Protein AF-A0A7Z9S3C1-F1 (afdb_monomer_lite)

pLDDT: mean 86.28, std 5.54, range [68.12, 92.31]

Foldseek 3Di:
DDKAWDDWDADPVGWIKTKIKDWDADPNRIDIDIWMWTQDPVRDTDTDD

Secondary structure (DSSP, 8-state):
--EEEEEEEE-TTS-EEEEEEEEEEETTEEEEEEEEEEE-TTS-EEEE-

Radius of gyration: 12.57 Å; chains: 1; bounding box: 34×16×31 Å

Sequence (49 aa):
GTFTPTRTYRTQDGANCRDFETTIYVDGEQETGTGRACRQSDGTWQIVG

Structure (mmCIF, N/CA/C/O backbone):
data_AF-A0A7Z9S3C1-F1
#
_entry.id   AF-A0A7Z9S3C1-F1
#
loop_
_atom_site.group_PDB
_atom_site.id
_atom_site.type_symbol
_atom_site.label_atom_id
_atom_site.label_alt_id
_atom_site.label_comp_id
_atom_site.label_asym_id
_atom_site.label_entity_id
_atom_site.label_seq_id
_atom_site.pdbx_PDB_ins_code
_atom_site.Cartn_x
_atom_site.Cartn_y
_atom_site.Cartn_z
_atom_site.occupancy
_atom_site.B_iso_or_equiv
_atom_site.auth_seq_id
_atom_site.auth_comp_id
_atom_site.auth_asym_id
_atom_site.auth_atom_id
_atom_site.pdbx_PDB_model_num
ATOM 1 N N . GLY A 1 1 ? -12.948 0.794 3.708 1.00 68.12 1 GLY A N 1
ATOM 2 C CA . GLY A 1 1 ? -11.528 1.132 3.847 1.00 68.12 1 GLY A CA 1
ATOM 3 C C . GLY A 1 1 ? -11.068 1.987 2.691 1.00 68.12 1 GLY A C 1
ATOM 4 O O . GLY A 1 1 ? -11.701 1.937 1.643 1.00 68.12 1 GLY A O 1
ATOM 5 N N . THR A 1 2 ? -10.018 2.778 2.874 1.00 80.12 2 THR A N 1
ATOM 6 C CA . THR A 1 2 ? -9.410 3.630 1.835 1.00 80.12 2 THR A CA 1
ATOM 7 C C . THR A 1 2 ? -8.000 3.150 1.539 1.00 80.12 2 THR A C 1
ATOM 9 O O . THR A 1 2 ? -7.357 2.609 2.429 1.00 80.12 2 THR A O 1
ATOM 12 N N . PHE A 1 3 ? -7.523 3.345 0.311 1.00 79.94 3 PHE A N 1
ATOM 13 C CA . PHE A 1 3 ? -6.168 2.976 -0.095 1.00 79.94 3 PHE A CA 1
ATOM 14 C C . PHE A 1 3 ? -5.481 4.188 -0.718 1.00 79.94 3 PHE A C 1
ATOM 16 O O . PHE A 1 3 ? -5.899 4.669 -1.774 1.00 79.94 3 PHE A O 1
ATOM 23 N N . THR A 1 4 ? -4.435 4.677 -0.062 1.00 85.12 4 THR A N 1
ATOM 24 C CA . THR A 1 4 ? -3.766 5.932 -0.402 1.00 85.12 4 THR A CA 1
ATOM 25 C C . THR A 1 4 ? -2.291 5.663 -0.696 1.00 85.12 4 THR A C 1
ATOM 27 O O . THR A 1 4 ? -1.540 5.305 0.210 1.00 85.12 4 THR A O 1
ATOM 30 N N . PRO A 1 5 ? -1.827 5.833 -1.945 1.00 80.12 5 PRO A N 1
ATOM 31 C CA . PRO A 1 5 ? -0.406 5.746 -2.265 1.00 80.12 5 PRO A CA 1
ATOM 32 C C . PRO A 1 5 ? 0.359 6.897 -1.600 1.00 80.12 5 PRO A C 1
ATOM 34 O O . PRO A 1 5 ? -0.011 8.056 -1.775 1.00 80.12 5 PRO A O 1
ATOM 37 N N . THR A 1 6 ? 1.444 6.601 -0.886 1.00 82.94 6 THR A N 1
ATOM 38 C CA . THR A 1 6 ? 2.249 7.614 -0.178 1.00 82.94 6 THR A CA 1
ATOM 39 C C . THR A 1 6 ? 3.539 7.937 -0.920 1.00 82.94 6 THR A C 1
ATOM 41 O O . THR A 1 6 ? 3.940 9.097 -1.006 1.00 82.94 6 THR A O 1
ATOM 44 N N . ARG A 1 7 ? 4.192 6.930 -1.514 1.00 83.00 7 ARG A N 1
ATOM 45 C CA . ARG A 1 7 ? 5.450 7.125 -2.243 1.00 83.00 7 ARG A CA 1
ATOM 46 C C . ARG A 1 7 ? 5.624 6.088 -3.337 1.00 83.00 7 ARG A C 1
ATOM 48 O O . ARG A 1 7 ? 5.534 4.903 -3.067 1.00 83.00 7 ARG A O 1
ATOM 55 N N . THR A 1 8 ? 5.957 6.517 -4.555 1.00 83.69 8 THR A N 1
ATOM 56 C CA . THR A 1 8 ? 6.457 5.618 -5.614 1.00 83.69 8 THR A CA 1
ATOM 57 C C . THR A 1 8 ? 7.967 5.776 -5.736 1.00 83.69 8 THR A C 1
ATOM 59 O O . THR A 1 8 ? 8.460 6.901 -5.788 1.00 83.69 8 THR A O 1
ATOM 62 N N . TYR A 1 9 ? 8.708 4.675 -5.803 1.00 85.81 9 TYR A N 1
ATOM 63 C CA . TYR A 1 9 ? 10.155 4.688 -5.986 1.00 85.81 9 TYR A CA 1
ATOM 64 C C . TYR A 1 9 ? 10.634 3.441 -6.732 1.00 85.81 9 TYR A C 1
ATOM 66 O O . TYR A 1 9 ? 9.914 2.453 -6.858 1.00 85.81 9 TYR A O 1
ATOM 74 N N . ARG A 1 10 ? 11.863 3.491 -7.248 1.00 84.31 10 ARG A N 1
ATOM 75 C CA . ARG A 1 10 ? 12.500 2.360 -7.924 1.00 84.31 10 ARG A CA 1
ATOM 76 C C . ARG A 1 10 ? 13.540 1.735 -6.998 1.00 84.31 10 ARG A C 1
ATOM 78 O O . ARG A 1 10 ? 14.330 2.467 -6.405 1.00 84.31 10 ARG A O 1
ATOM 85 N N . THR A 1 11 ? 13.513 0.417 -6.829 1.00 79.75 11 THR A N 1
ATOM 86 C CA . THR A 1 11 ? 14.516 -0.308 -6.035 1.00 79.75 11 THR A CA 1
ATOM 87 C C . THR A 1 11 ? 15.844 -0.389 -6.786 1.00 79.75 11 THR A C 1
ATOM 89 O O . THR A 1 11 ? 15.895 -0.143 -7.994 1.00 79.75 11 THR A O 1
ATOM 92 N N . GLN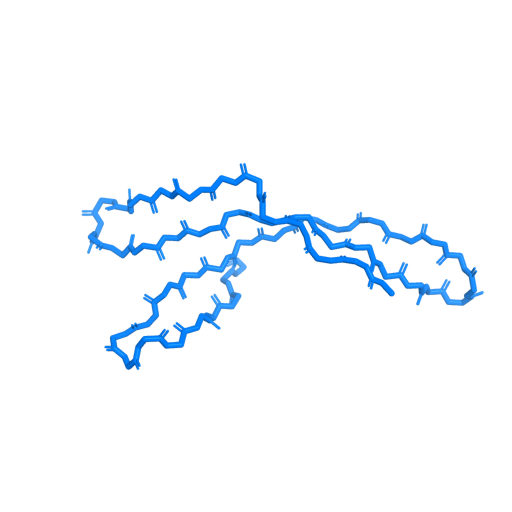 A 1 12 ? 16.922 -0.751 -6.080 1.00 75.62 12 GLN A N 1
ATOM 93 C CA . GLN A 1 12 ? 18.226 -1.003 -6.710 1.00 75.62 12 GLN A CA 1
ATOM 94 C C . GLN A 1 12 ? 18.150 -2.108 -7.771 1.00 75.62 12 GLN A C 1
ATOM 96 O O . GLN A 1 12 ? 18.776 -1.983 -8.818 1.00 75.62 12 GLN A O 1
ATOM 101 N N . ASP A 1 13 ? 17.289 -3.105 -7.562 1.00 76.56 13 ASP A N 1
ATOM 102 C CA . ASP A 1 13 ? 17.038 -4.193 -8.517 1.00 76.56 13 ASP A CA 1
ATOM 103 C C . ASP A 1 13 ? 16.172 -3.757 -9.717 1.00 76.56 1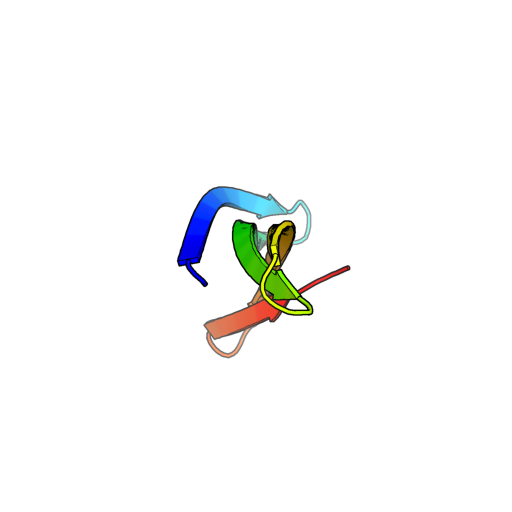3 ASP A C 1
ATOM 105 O O . ASP A 1 13 ? 15.807 -4.558 -10.575 1.00 76.56 13 ASP A O 1
ATOM 109 N N . GLY A 1 14 ? 15.809 -2.472 -9.792 1.00 80.00 14 GLY A N 1
ATOM 110 C CA . GLY A 1 14 ? 15.083 -1.882 -10.910 1.00 80.00 14 GLY A CA 1
ATOM 111 C C . GLY A 1 14 ? 13.561 -2.038 -10.852 1.00 80.00 14 GLY A C 1
ATOM 112 O O . GLY A 1 14 ? 12.894 -1.559 -11.777 1.00 80.00 14 GLY A O 1
ATOM 113 N N . ALA A 1 15 ? 13.004 -2.632 -9.791 1.00 83.12 15 ALA A N 1
ATOM 114 C CA . ALA A 1 15 ? 11.562 -2.793 -9.610 1.00 83.12 15 ALA A CA 1
ATOM 115 C C . ALA A 1 15 ? 10.901 -1.471 -9.194 1.00 83.12 15 ALA A C 1
ATOM 117 O O . ALA A 1 15 ? 11.452 -0.708 -8.404 1.00 83.12 15 ALA A O 1
ATOM 118 N N . ASN A 1 16 ? 9.704 -1.188 -9.713 1.00 89.81 16 ASN A N 1
ATOM 119 C CA . ASN A 1 16 ? 8.927 -0.026 -9.277 1.00 89.81 16 ASN A CA 1
ATOM 120 C C . ASN A 1 16 ? 8.085 -0.425 -8.070 1.00 89.81 16 ASN A C 1
ATOM 122 O O . ASN A 1 16 ? 7.165 -1.220 -8.221 1.00 89.81 16 ASN A O 1
ATOM 126 N N . CYS A 1 17 ? 8.373 0.131 -6.900 1.00 91.62 17 CYS A N 1
ATOM 127 C CA . CYS A 1 17 ? 7.619 -0.110 -5.679 1.00 91.62 17 CYS A CA 1
ATOM 128 C C . CYS A 1 17 ? 6.857 1.143 -5.235 1.00 91.62 17 CYS A C 1
ATOM 130 O O . CYS A 1 17 ? 7.199 2.277 -5.581 1.00 91.62 17 CYS A O 1
ATOM 132 N N . ARG A 1 18 ? 5.767 0.922 -4.510 1.00 91.38 18 ARG A N 1
ATOM 133 C CA . ARG A 1 18 ? 4.848 1.920 -3.988 1.00 91.38 18 ARG A CA 1
ATOM 134 C C . ARG A 1 18 ? 4.556 1.611 -2.538 1.00 91.38 18 ARG A C 1
ATOM 136 O O . ARG A 1 18 ? 3.982 0.566 -2.250 1.00 91.38 18 ARG A O 1
ATOM 143 N N . ASP A 1 19 ? 4.911 2.528 -1.659 1.00 90.38 19 ASP A N 1
ATOM 144 C CA . ASP A 1 19 ? 4.391 2.515 -0.302 1.00 90.38 19 ASP A CA 1
ATOM 145 C C . ASP A 1 19 ? 2.960 3.072 -0.335 1.00 90.38 19 ASP A C 1
ATOM 147 O O . ASP A 1 19 ? 2.633 3.973 -1.124 1.00 90.38 19 ASP A O 1
ATOM 151 N N . PHE A 1 20 ? 2.093 2.499 0.487 1.00 90.19 20 PHE A N 1
ATOM 152 C CA . PHE A 1 20 ? 0.698 2.881 0.599 1.00 90.19 20 PHE A CA 1
ATOM 153 C C . PHE A 1 20 ? 0.241 2.810 2.050 1.00 90.19 20 PHE A C 1
ATOM 155 O O . PHE A 1 20 ? 0.752 2.032 2.855 1.00 90.19 20 PHE A O 1
ATOM 162 N N . GLU A 1 21 ? -0.759 3.614 2.358 1.00 90.19 21 GLU A N 1
ATOM 163 C CA . GLU A 1 21 ? -1.542 3.514 3.573 1.00 90.19 21 GLU A CA 1
ATOM 164 C C . GLU A 1 21 ? -2.909 2.936 3.214 1.00 90.19 21 GLU A C 1
ATOM 166 O O . GLU A 1 21 ? -3.511 3.304 2.202 1.00 90.19 21 GLU A O 1
ATOM 171 N N . THR A 1 22 ? -3.389 2.001 4.020 1.00 89.06 22 THR A N 1
ATOM 172 C CA . THR A 1 22 ? -4.721 1.436 3.893 1.00 89.06 22 THR A CA 1
ATOM 173 C C . THR A 1 22 ? -5.457 1.572 5.207 1.00 89.06 22 THR A C 1
ATOM 175 O O . THR A 1 22 ? -4.923 1.282 6.270 1.00 89.06 22 THR A O 1
ATOM 178 N N . THR A 1 23 ? -6.719 1.949 5.127 1.00 89.62 23 THR A N 1
ATOM 179 C CA . THR A 1 23 ? -7.616 1.953 6.275 1.00 89.62 23 THR A CA 1
ATOM 180 C C . THR A 1 23 ? -8.546 0.761 6.143 1.00 89.62 23 THR A C 1
ATOM 182 O O . THR A 1 23 ? -9.175 0.588 5.099 1.00 89.62 23 THR A O 1
ATOM 185 N N . ILE A 1 24 ? -8.649 -0.074 7.165 1.00 87.50 24 ILE A N 1
ATOM 186 C CA . ILE A 1 24 ? -9.564 -1.213 7.246 1.00 87.50 24 ILE A CA 1
ATOM 187 C C . ILE A 1 24 ? -10.475 -1.045 8.464 1.00 87.50 24 ILE A C 1
ATOM 189 O O . ILE A 1 24 ? -10.275 -0.146 9.270 1.00 87.50 24 ILE A O 1
ATOM 193 N N . TYR A 1 25 ? -11.513 -1.870 8.561 1.00 89.62 25 TYR A N 1
ATOM 194 C CA . TYR A 1 25 ? -12.341 -1.936 9.762 1.00 89.62 25 TYR A CA 1
ATOM 195 C C . TYR A 1 25 ? -12.233 -3.342 10.340 1.00 89.62 25 TYR A C 1
ATOM 197 O O . TYR A 1 25 ? -12.487 -4.305 9.613 1.00 89.62 25 TYR A O 1
ATOM 205 N N . VAL A 1 26 ? -11.851 -3.455 11.607 1.00 87.69 26 VAL A N 1
ATOM 206 C CA . VAL A 1 26 ? -11.744 -4.718 12.348 1.00 87.69 26 VAL A CA 1
ATOM 207 C C . VAL A 1 26 ? -12.699 -4.617 13.528 1.00 87.69 26 VAL A C 1
ATOM 209 O O . VAL A 1 26 ? -12.650 -3.647 14.270 1.00 87.69 26 VAL A O 1
ATOM 212 N N . ASP A 1 27 ? -13.651 -5.546 13.629 1.00 91.50 27 ASP A N 1
ATOM 213 C CA . ASP A 1 27 ? -14.701 -5.538 14.663 1.00 91.50 27 ASP A CA 1
ATOM 214 C C . ASP A 1 27 ? -15.488 -4.213 14.789 1.00 91.50 27 ASP A C 1
ATOM 216 O O . ASP A 1 27 ? -16.053 -3.887 15.829 1.00 91.50 27 ASP A O 1
ATOM 220 N N . GLY A 1 28 ? -15.577 -3.453 13.693 1.00 91.12 28 GLY A N 1
ATOM 221 C CA . GLY A 1 28 ? -16.257 -2.155 13.644 1.00 91.12 28 GLY A CA 1
ATOM 222 C C . GLY A 1 28 ? -15.375 -0.957 14.010 1.00 91.12 28 GLY A C 1
ATOM 223 O O . GLY A 1 28 ? -15.791 0.178 13.778 1.00 91.12 28 GLY A O 1
ATOM 224 N N . GLU A 1 29 ? -14.153 -1.182 14.490 1.00 90.06 29 GLU A N 1
ATOM 225 C CA . GLU A 1 29 ? -13.156 -0.140 14.733 1.00 90.06 29 GLU A CA 1
ATOM 226 C C . GLU A 1 29 ? -12.309 0.109 13.485 1.00 90.06 29 GLU A C 1
ATOM 228 O O . GLU A 1 29 ? -12.033 -0.799 12.700 1.00 90.06 29 GLU A O 1
ATOM 233 N N . GLN A 1 30 ? -11.947 1.373 13.257 1.00 91.75 30 GLN A N 1
ATOM 234 C CA . GLN A 1 30 ? -11.137 1.768 12.112 1.00 91.75 30 GLN A CA 1
ATOM 235 C C . GLN A 1 30 ? -9.654 1.565 12.425 1.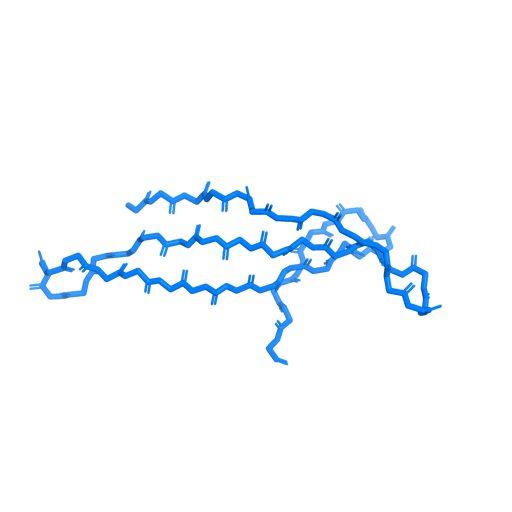00 91.75 30 GLN A C 1
ATOM 237 O O . GLN A 1 30 ? -9.125 2.188 13.339 1.00 91.75 30 GLN A O 1
ATOM 242 N N . GLU A 1 31 ? -8.984 0.770 11.600 1.00 92.25 31 GLU A N 1
ATOM 243 C CA . GLU A 1 31 ? -7.560 0.467 11.706 1.00 92.25 31 GLU A CA 1
ATOM 244 C C . GLU A 1 31 ? -6.812 1.002 10.489 1.00 92.25 31 GLU A C 1
ATOM 246 O O . GLU A 1 31 ? -7.270 0.856 9.353 1.00 92.25 31 GLU A O 1
ATOM 251 N N . THR A 1 32 ? -5.635 1.581 10.703 1.00 89.81 32 THR A N 1
ATOM 252 C CA . THR A 1 32 ? -4.782 2.073 9.616 1.00 89.81 32 THR A CA 1
ATOM 253 C C . THR A 1 32 ? -3.501 1.254 9.556 1.00 89.81 32 THR A C 1
ATOM 255 O O . THR A 1 32 ? -2.729 1.203 10.508 1.00 89.81 32 THR A O 1
ATOM 258 N N . GLY A 1 33 ? -3.268 0.616 8.411 1.00 86.62 33 GLY A N 1
ATOM 259 C CA . GLY A 1 33 ? -2.063 -0.143 8.107 1.00 86.62 33 GLY A CA 1
ATOM 260 C C . GLY A 1 33 ? -1.243 0.534 7.017 1.00 86.62 33 GLY A C 1
ATOM 261 O O . GLY A 1 33 ? -1.780 1.159 6.107 1.00 86.62 33 GLY A O 1
ATOM 262 N N . THR A 1 34 ? 0.073 0.374 7.076 1.00 90.44 34 THR A N 1
ATOM 263 C CA . THR A 1 34 ? 0.965 0.750 5.974 1.00 90.44 34 THR A CA 1
ATOM 264 C C . THR A 1 34 ? 1.496 -0.503 5.301 1.00 90.44 34 THR A C 1
ATOM 266 O O . THR A 1 34 ? 1.652 -1.549 5.930 1.00 90.44 34 THR A O 1
ATOM 269 N N . GLY A 1 35 ? 1.743 -0.416 4.001 1.00 89.50 35 GLY A N 1
ATOM 270 C CA . GLY A 1 35 ? 2.257 -1.528 3.225 1.00 89.50 35 GLY A CA 1
ATOM 271 C C . GLY A 1 35 ? 3.073 -1.055 2.038 1.00 89.50 35 GLY A C 1
ATOM 272 O O . GLY A 1 35 ? 3.101 0.126 1.690 1.00 89.50 35 GLY A O 1
ATOM 273 N N . ARG A 1 36 ? 3.745 -2.011 1.406 1.00 92.06 36 ARG A N 1
ATOM 274 C CA . ARG A 1 36 ? 4.533 -1.798 0.200 1.00 92.06 36 ARG A CA 1
ATOM 275 C C . ARG A 1 36 ? 4.043 -2.732 -0.882 1.00 92.06 36 ARG A C 1
ATOM 2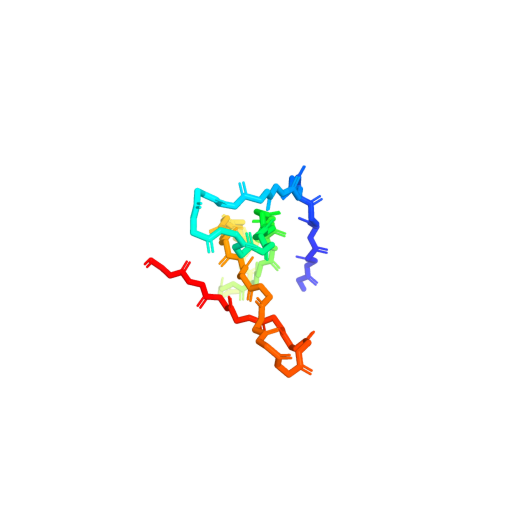77 O O . ARG A 1 36 ? 3.887 -3.922 -0.648 1.00 92.06 36 ARG A O 1
ATOM 284 N N . ALA A 1 37 ? 3.827 -2.208 -2.077 1.00 92.06 37 ALA A N 1
ATOM 285 C CA . ALA A 1 37 ? 3.527 -2.995 -3.258 1.00 92.06 37 ALA A CA 1
ATOM 286 C C . ALA A 1 37 ? 4.617 -2.795 -4.306 1.00 92.06 37 ALA A C 1
ATOM 288 O O . ALA A 1 37 ? 5.008 -1.665 -4.569 1.00 92.06 37 ALA A O 1
ATOM 289 N N . CYS A 1 38 ? 5.085 -3.859 -4.944 1.00 92.31 38 CYS A N 1
ATOM 290 C CA . CYS A 1 38 ? 6.012 -3.777 -6.066 1.00 92.31 38 CYS A CA 1
ATOM 291 C C . CYS A 1 38 ? 5.330 -4.218 -7.357 1.00 92.31 38 CYS A C 1
ATOM 293 O O . CYS A 1 38 ? 4.516 -5.142 -7.373 1.00 92.31 38 CYS A O 1
ATOM 295 N N . ARG A 1 39 ? 5.639 -3.513 -8.445 1.00 90.25 39 ARG A N 1
ATOM 296 C CA . ARG A 1 39 ? 5.109 -3.790 -9.772 1.00 90.25 39 ARG A CA 1
ATOM 297 C C . ARG A 1 39 ? 5.853 -4.966 -10.383 1.00 90.25 39 ARG A C 1
ATOM 299 O O . ARG A 1 39 ? 7.072 -4.905 -10.547 1.00 90.25 39 ARG A O 1
ATOM 306 N N . GLN A 1 40 ? 5.096 -5.981 -10.758 1.00 87.12 40 GLN A N 1
ATOM 307 C CA . GLN A 1 40 ? 5.570 -7.177 -11.427 1.00 87.12 40 GLN A CA 1
ATOM 308 C C . GLN A 1 40 ? 5.837 -6.923 -12.916 1.00 87.12 40 GLN A C 1
ATOM 310 O O . GLN A 1 40 ? 5.448 -5.895 -13.484 1.00 87.12 40 GLN A O 1
ATOM 315 N 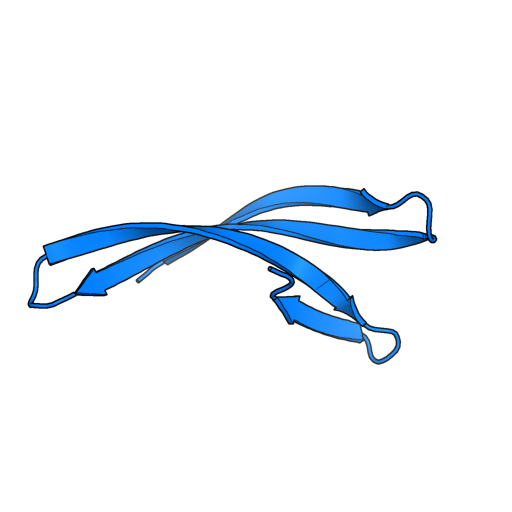N . SER A 1 41 ? 6.517 -7.873 -13.560 1.00 85.88 41 SER A N 1
ATOM 316 C CA . SER A 1 41 ? 6.843 -7.823 -14.991 1.00 85.88 41 SER A CA 1
ATOM 317 C C . SER A 1 41 ? 5.602 -7.828 -15.890 1.00 85.88 41 SER A C 1
ATOM 319 O O . SER A 1 41 ? 5.618 -7.191 -16.942 1.00 85.88 41 SER A O 1
ATOM 321 N N . ASP A 1 42 ? 4.518 -8.472 -15.452 1.00 86.56 42 ASP A N 1
ATOM 322 C CA . ASP A 1 42 ? 3.203 -8.469 -16.110 1.00 86.56 42 ASP A CA 1
ATOM 323 C C . ASP A 1 42 ? 2.418 -7.154 -15.906 1.00 86.56 42 ASP A C 1
ATOM 325 O O . ASP A 1 42 ? 1.356 -6.946 -16.490 1.00 86.56 42 ASP A O 1
ATOM 329 N N . GLY A 1 43 ? 2.961 -6.234 -15.105 1.00 85.50 43 GLY A N 1
ATOM 330 C CA . GLY A 1 43 ? 2.392 -4.925 -14.823 1.00 85.50 43 GLY A CA 1
ATOM 331 C C . GLY A 1 43 ? 1.435 -4.872 -13.635 1.00 85.50 43 GLY A C 1
ATOM 332 O O . GLY A 1 43 ? 1.025 -3.759 -13.283 1.00 85.50 43 GLY A O 1
ATOM 333 N N . THR A 1 44 ? 1.123 -6.011 -13.008 1.00 89.25 44 THR A N 1
ATOM 334 C CA . THR A 1 44 ? 0.340 -6.086 -11.767 1.00 89.25 44 THR A CA 1
ATOM 335 C C . THR A 1 44 ? 1.150 -5.585 -10.571 1.00 89.25 44 THR A C 1
ATOM 337 O O . THR A 1 44 ? 2.371 -5.450 -10.637 1.00 89.25 44 THR A O 1
ATOM 340 N N . TRP A 1 45 ? 0.474 -5.255 -9.472 1.00 87.50 45 TRP A N 1
ATOM 341 C CA . TRP A 1 45 ? 1.119 -4.852 -8.223 1.00 87.50 45 TRP A CA 1
ATOM 342 C C . TRP A 1 45 ? 0.927 -5.944 -7.184 1.00 87.50 45 TRP A C 1
ATOM 344 O O . TRP A 1 45 ? -0.198 -6.373 -6.942 1.00 87.50 45 TRP A O 1
ATOM 354 N N . GL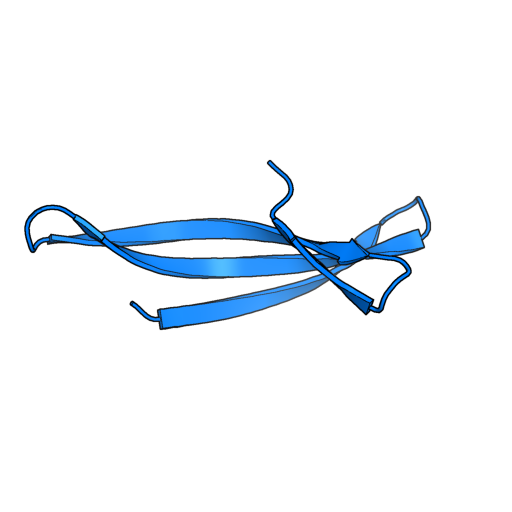N A 1 46 ? 2.017 -6.354 -6.548 1.00 89.56 46 GLN A N 1
ATOM 355 C CA . GLN A 1 46 ? 1.998 -7.340 -5.479 1.00 89.56 46 GLN A CA 1
ATOM 356 C C . GLN A 1 46 ? 2.456 -6.693 -4.180 1.00 89.56 46 GLN A C 1
ATOM 358 O O . GLN A 1 46 ? 3.492 -6.030 -4.159 1.00 89.56 46 GLN A O 1
ATOM 363 N N . ILE A 1 47 ? 1.703 -6.904 -3.101 1.00 87.81 47 ILE A N 1
ATOM 364 C CA . ILE A 1 47 ? 2.129 -6.497 -1.761 1.00 87.81 47 ILE A CA 1
ATOM 365 C C . ILE A 1 47 ? 3.343 -7.345 -1.372 1.00 87.81 47 ILE A C 1
ATOM 367 O O . ILE A 1 47 ? 3.306 -8.571 -1.464 1.00 87.81 47 ILE A O 1
ATOM 371 N N . VAL A 1 48 ? 4.422 -6.683 -0.971 1.00 82.94 48 VAL A N 1
ATOM 372 C CA . VAL A 1 48 ? 5.652 -7.305 -0.481 1.00 82.94 48 VAL A CA 1
ATOM 373 C C . VAL A 1 48 ? 5.801 -6.955 1.000 1.00 82.94 48 VAL A C 1
ATOM 375 O O . VAL A 1 48 ? 5.682 -5.785 1.370 1.00 82.94 48 VAL A O 1
ATOM 378 N N . GLY A 1 49 ? 5.978 -7.982 1.832 1.00 70.50 49 GLY A N 1
ATOM 379 C CA . GLY A 1 49 ? 6.153 -7.882 3.286 1.00 70.50 49 GLY A CA 1
ATOM 380 C C . GLY A 1 49 ? 7.607 -8.028 3.693 1.00 70.50 49 GLY A C 1
ATOM 381 O O . GLY A 1 49 ? 8.330 -8.765 2.985 1.00 70.50 49 GLY A O 1
#